Protein AF-A0A971BJY3-F1 (afdb_monomer)

Radius of gyration: 17.42 Å; Cα contacts (8 Å, |Δi|>4): 198; chains: 1; bounding box: 42×52×44 Å

Sequence (111 aa):
MKTTEKIAENLKQLIVETPLGQLIAEITSDPLYPGIYVVLRRQDGIEINLSVTECTAVAPDGTGGHALDKNETPEISGYEVSQFTYGDTSNEDWTNKHTWSQNDIWREVWL

Structure (mmCIF, N/CA/C/O backbone):
data_AF-A0A971BJY3-F1
#
_entry.id   AF-A0A971BJY3-F1
#
loop_
_atom_site.group_PDB
_atom_site.id
_atom_site.type_symbol
_atom_site.label_atom_id
_atom_site.label_alt_id
_atom_site.label_comp_id
_atom_site.label_asym_id
_atom_site.label_entity_id
_atom_site.label_seq_id
_atom_site.pdbx_PDB_ins_code
_atom_site.Cartn_x
_atom_site.Cartn_y
_atom_site.Cartn_z
_atom_site.occupancy
_atom_site.B_iso_or_equiv
_atom_site.auth_seq_id
_atom_site.auth_comp_id
_atom_site.auth_asym_id
_atom_site.auth_atom_id
_atom_site.pdbx_PDB_model_num
ATOM 1 N N . MET A 1 1 ? 1.207 -36.907 15.748 1.00 36.22 1 MET A N 1
ATOM 2 C CA . MET A 1 1 ? 0.267 -35.777 15.888 1.00 36.22 1 MET A CA 1
ATOM 3 C C . MET A 1 1 ? 0.663 -34.740 14.841 1.00 36.22 1 MET A C 1
ATOM 5 O O . MET A 1 1 ? 1.660 -34.061 15.031 1.00 36.22 1 MET A O 1
ATOM 9 N N . LYS A 1 2 ? 0.020 -34.749 13.666 1.00 42.53 2 LYS A N 1
ATOM 10 C CA . LYS A 1 2 ? 0.274 -33.786 12.582 1.00 42.53 2 LYS A CA 1
ATOM 11 C C . LYS A 1 2 ? -0.900 -32.819 12.575 1.00 42.53 2 LYS A C 1
ATOM 13 O O . LYS A 1 2 ? -1.927 -33.125 11.983 1.00 42.53 2 LYS A O 1
ATOM 18 N N . THR A 1 3 ? -0.739 -31.699 13.263 1.00 42.31 3 THR A N 1
ATOM 19 C CA . THR A 1 3 ? -1.714 -30.614 13.225 1.00 42.31 3 THR A CA 1
ATOM 20 C C . THR A 1 3 ? -0.943 -29.325 13.028 1.00 42.31 3 THR A C 1
ATOM 22 O O . THR A 1 3 ? -0.464 -28.710 13.974 1.00 42.31 3 THR A O 1
ATOM 25 N N . THR A 1 4 ? -0.773 -28.943 11.773 1.00 44.38 4 THR A N 1
ATOM 26 C CA . THR A 1 4 ? -0.697 -27.529 11.425 1.00 44.38 4 THR A CA 1
ATOM 27 C C . THR A 1 4 ? -1.430 -27.426 10.110 1.00 44.38 4 THR A C 1
ATOM 29 O O . THR A 1 4 ? -0.993 -27.920 9.072 1.00 44.38 4 THR A O 1
ATOM 32 N N . GLU A 1 5 ? -2.665 -26.979 10.260 1.00 42.44 5 GLU A N 1
ATOM 33 C CA . GLU A 1 5 ? -3.656 -26.840 9.222 1.00 42.44 5 GLU A CA 1
ATOM 34 C C . GLU A 1 5 ? -3.094 -26.003 8.077 1.00 42.44 5 GLU A C 1
ATOM 36 O O . GLU A 1 5 ? -2.396 -25.013 8.278 1.00 42.44 5 GLU A O 1
ATOM 41 N N . LYS A 1 6 ? -3.403 -26.472 6.873 1.00 41.97 6 LYS A N 1
ATOM 42 C CA . LYS A 1 6 ? -3.418 -25.762 5.600 1.00 41.97 6 LYS A CA 1
ATOM 43 C C . LYS A 1 6 ? -3.480 -24.233 5.798 1.00 41.97 6 LYS A C 1
ATOM 45 O O . LYS A 1 6 ? 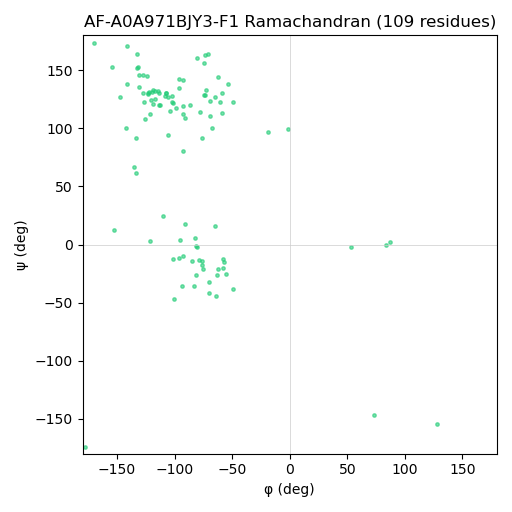-4.562 -23.692 6.014 1.00 41.97 6 LYS A O 1
ATOM 50 N N . ILE A 1 7 ? -2.333 -23.547 5.751 1.00 42.72 7 ILE A N 1
ATOM 51 C CA . ILE A 1 7 ? -2.282 -22.081 5.822 1.00 42.72 7 ILE A CA 1
ATOM 52 C C . ILE A 1 7 ? -2.927 -21.563 4.533 1.00 42.72 7 ILE A C 1
ATOM 54 O O . ILE A 1 7 ? -2.354 -21.649 3.454 1.00 42.72 7 ILE A O 1
ATOM 58 N N . ALA A 1 8 ? -4.188 -21.165 4.692 1.00 40.75 8 ALA A N 1
ATOM 59 C CA . ALA A 1 8 ? -5.103 -20.496 3.779 1.00 40.75 8 ALA A CA 1
ATOM 60 C C . ALA A 1 8 ? -4.555 -20.138 2.385 1.00 40.75 8 ALA A C 1
ATOM 62 O O . ALA A 1 8 ? -4.000 -19.065 2.173 1.00 40.75 8 ALA A O 1
ATOM 63 N N . GLU A 1 9 ? -4.874 -20.970 1.394 1.00 44.84 9 GLU A N 1
ATOM 64 C CA . GLU A 1 9 ? -4.681 -20.699 -0.041 1.00 44.84 9 GLU A CA 1
ATOM 65 C C . GLU A 1 9 ? -5.540 -19.523 -0.581 1.00 44.84 9 GLU A C 1
ATOM 67 O O . GLU A 1 9 ? -5.711 -19.418 -1.786 1.00 44.84 9 GLU A O 1
ATOM 72 N N . ASN A 1 10 ? -6.114 -18.643 0.258 1.00 50.44 10 ASN A N 1
ATOM 73 C CA . ASN A 1 10 ? -7.085 -17.619 -0.177 1.00 50.44 10 ASN A CA 1
ATOM 74 C C . ASN A 1 10 ? -7.155 -16.329 0.673 1.00 50.44 10 ASN A C 1
ATOM 76 O O . ASN A 1 10 ? -8.104 -15.559 0.505 1.00 50.44 10 ASN A O 1
ATOM 80 N N . LEU A 1 11 ? -6.220 -16.048 1.591 1.00 54.62 11 LEU A N 1
ATOM 81 C CA . LEU A 1 11 ? -6.307 -14.798 2.364 1.00 54.62 11 LEU A CA 1
ATOM 82 C C . LEU A 1 11 ? -5.861 -13.596 1.507 1.00 54.62 11 LEU A C 1
ATOM 84 O O . LEU A 1 11 ? -4.686 -13.254 1.458 1.00 54.62 11 LEU A O 1
ATOM 88 N N . LYS A 1 12 ? -6.819 -12.954 0.825 1.00 79.31 12 LYS A N 1
ATOM 89 C CA . LYS A 1 12 ? -6.628 -11.641 0.178 1.00 79.31 12 LYS A CA 1
ATOM 90 C C . LYS A 1 12 ? -6.636 -10.487 1.183 1.00 79.31 12 LYS A C 1
ATOM 92 O O . LYS A 1 12 ? -6.179 -9.400 0.862 1.00 79.31 12 LYS A O 1
ATOM 97 N N . GLN A 1 13 ? -7.151 -10.722 2.389 1.00 86.50 13 GLN A N 1
ATOM 98 C CA . GLN A 1 13 ? -7.301 -9.713 3.431 1.00 86.50 13 GLN A CA 1
ATOM 99 C C . GLN A 1 13 ? -6.986 -10.297 4.811 1.00 86.50 13 GLN A C 1
ATOM 101 O O . GLN A 1 13 ? -7.428 -11.399 5.134 1.00 86.50 13 GLN A O 1
ATOM 106 N N . LEU A 1 14 ? -6.273 -9.530 5.633 1.00 90.50 14 LEU A N 1
ATOM 107 C CA . LEU A 1 14 ? -6.112 -9.723 7.071 1.00 90.50 14 LEU A CA 1
ATOM 108 C C . LEU A 1 14 ? -6.961 -8.674 7.793 1.00 90.50 14 LEU A C 1
ATOM 110 O O . LEU A 1 14 ? -6.814 -7.485 7.527 1.00 90.50 14 LEU A O 1
ATOM 114 N N . ILE A 1 15 ? -7.824 -9.103 8.713 1.00 93.06 15 ILE A N 1
ATOM 115 C CA . ILE A 1 15 ? -8.723 -8.216 9.462 1.00 93.06 15 ILE A CA 1
ATOM 116 C C . ILE A 1 15 ? -8.468 -8.391 10.957 1.00 93.06 15 ILE A C 1
ATOM 118 O O . ILE A 1 15 ? -8.436 -9.516 11.459 1.00 93.06 15 ILE A O 1
ATOM 122 N N . VAL A 1 16 ? -8.308 -7.275 11.666 1.00 93.88 16 VAL A N 1
ATOM 123 C CA . VAL A 1 16 ? -8.126 -7.214 13.118 1.00 93.88 16 VAL A CA 1
ATOM 124 C C . VAL A 1 16 ? -9.165 -6.267 13.711 1.00 93.88 16 VAL A C 1
ATOM 126 O O . VAL A 1 16 ? -9.228 -5.093 13.355 1.00 93.88 16 VAL A O 1
ATOM 129 N N . GLU A 1 17 ? -9.972 -6.770 14.642 1.00 94.62 17 GLU A N 1
ATOM 130 C CA . GLU A 1 17 ? -10.918 -5.947 15.398 1.00 94.62 17 GLU A CA 1
ATOM 131 C C . GLU A 1 17 ? -10.178 -5.077 16.419 1.00 94.62 17 GLU A C 1
ATOM 133 O O . GLU A 1 17 ? -9.327 -5.552 17.175 1.00 94.62 17 GLU A O 1
ATOM 138 N N . THR A 1 18 ? -10.525 -3.795 16.468 1.00 91.00 18 THR A N 1
ATOM 139 C CA . THR A 1 18 ? -9.958 -2.817 17.399 1.00 91.00 18 THR A CA 1
ATOM 140 C C . THR A 1 18 ? -11.078 -2.006 18.056 1.00 91.00 18 THR A C 1
ATOM 142 O O . THR A 1 18 ? -12.190 -1.938 17.527 1.00 91.00 18 THR A O 1
ATOM 145 N N . PRO A 1 19 ? -10.810 -1.300 19.169 1.00 90.75 19 PRO A N 1
ATOM 146 C CA . PRO A 1 19 ? -11.785 -0.374 19.748 1.00 90.75 19 PRO A CA 1
ATOM 147 C C . PRO A 1 19 ? -12.254 0.744 18.797 1.00 90.75 19 PRO A C 1
ATOM 149 O O . PRO A 1 19 ? -13.303 1.332 19.037 1.00 90.75 19 PRO A O 1
ATOM 152 N N . LEU A 1 20 ? -11.498 1.043 17.733 1.00 85.25 20 LEU A N 1
ATOM 153 C CA . LEU A 1 20 ? -11.827 2.078 16.745 1.00 85.25 20 LEU A CA 1
ATOM 154 C C . LEU A 1 20 ? -12.612 1.536 15.535 1.00 85.25 20 LEU A C 1
ATOM 156 O O . LEU A 1 20 ? -13.107 2.325 14.732 1.00 85.25 20 LEU A O 1
ATOM 160 N N . GLY A 1 21 ? -12.738 0.211 15.404 1.00 91.56 21 GLY A N 1
ATOM 161 C CA . GLY A 1 21 ? -13.295 -0.472 14.236 1.00 91.56 21 GLY A CA 1
ATOM 162 C C . GLY A 1 21 ? -12.363 -1.566 13.711 1.00 91.56 21 GLY A C 1
ATOM 163 O O . GLY A 1 21 ? -11.538 -2.096 14.456 1.00 91.56 21 GLY A O 1
ATOM 164 N N . GLN A 1 22 ? -12.471 -1.895 12.428 1.00 94.38 22 GLN A N 1
ATOM 165 C CA . GLN A 1 22 ? -11.699 -2.955 11.781 1.00 94.38 22 GLN A CA 1
ATOM 166 C C . GLN A 1 22 ? -10.426 -2.387 11.156 1.00 94.38 22 GLN A C 1
ATOM 168 O O . GLN A 1 22 ? -10.497 -1.550 10.257 1.00 94.38 22 GLN A O 1
ATOM 173 N N . LEU A 1 23 ? -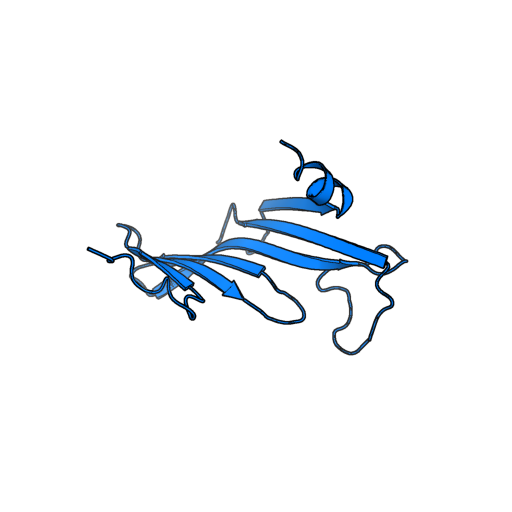9.263 -2.859 11.600 1.00 93.81 23 LEU A N 1
ATOM 174 C CA . LEU A 1 23 ? -7.999 -2.644 10.902 1.00 93.81 23 LEU A CA 1
ATOM 175 C C . LEU A 1 23 ? -7.833 -3.745 9.853 1.00 93.81 23 LEU A C 1
ATOM 177 O O . LEU A 1 23 ? -7.820 -4.928 10.190 1.00 93.81 23 LEU A O 1
ATOM 181 N N . ILE A 1 24 ? -7.723 -3.357 8.589 1.00 93.50 24 ILE A N 1
ATOM 182 C CA . ILE A 1 24 ? -7.729 -4.267 7.446 1.00 93.50 24 ILE A CA 1
ATOM 183 C C . ILE A 1 24 ? -6.437 -4.058 6.659 1.00 93.50 24 ILE A C 1
ATOM 185 O O . ILE A 1 24 ? -6.098 -2.927 6.325 1.00 93.50 24 ILE A O 1
ATOM 189 N N . ALA A 1 25 ? -5.730 -5.143 6.354 1.00 92.62 25 ALA A N 1
ATOM 190 C CA . ALA A 1 25 ? -4.662 -5.166 5.363 1.00 92.62 25 ALA A CA 1
ATOM 191 C C . ALA A 1 25 ? -5.108 -6.025 4.175 1.00 92.62 25 ALA A C 1
ATOM 193 O O . ALA A 1 25 ? -5.394 -7.209 4.346 1.00 92.62 25 ALA A O 1
ATOM 194 N N . GLU A 1 26 ? -5.178 -5.443 2.986 1.00 89.31 26 GLU A N 1
ATOM 195 C CA . GLU A 1 26 ? -5.628 -6.091 1.756 1.00 89.31 26 GLU A CA 1
ATOM 196 C C . GLU A 1 26 ? -4.491 -6.199 0.749 1.00 89.31 26 GLU A C 1
ATOM 198 O O . GLU A 1 26 ? -3.802 -5.219 0.485 1.00 89.31 26 GLU A O 1
ATOM 203 N N . ILE A 1 27 ? -4.321 -7.383 0.166 1.00 88.31 27 ILE A N 1
ATOM 204 C CA . ILE A 1 27 ? -3.387 -7.636 -0.926 1.00 88.31 27 ILE A CA 1
ATOM 205 C C . ILE A 1 27 ? -4.174 -7.601 -2.232 1.00 88.31 27 ILE A C 1
ATOM 207 O O . ILE A 1 27 ? -5.034 -8.454 -2.475 1.00 88.31 27 ILE A O 1
ATOM 211 N N . THR A 1 28 ? -3.832 -6.661 -3.107 1.00 80.06 28 THR A N 1
ATOM 212 C CA . THR A 1 28 ? -4.311 -6.663 -4.485 1.00 80.06 28 THR A CA 1
ATOM 213 C C . THR A 1 28 ? -3.279 -7.297 -5.409 1.00 80.06 28 THR A C 1
ATOM 215 O O . THR A 1 28 ? -2.068 -7.133 -5.268 1.00 80.06 28 THR A O 1
ATOM 218 N N . SER A 1 29 ? -3.797 -8.037 -6.381 1.00 72.69 29 SER A N 1
ATOM 219 C CA . SER A 1 29 ? -3.039 -8.586 -7.509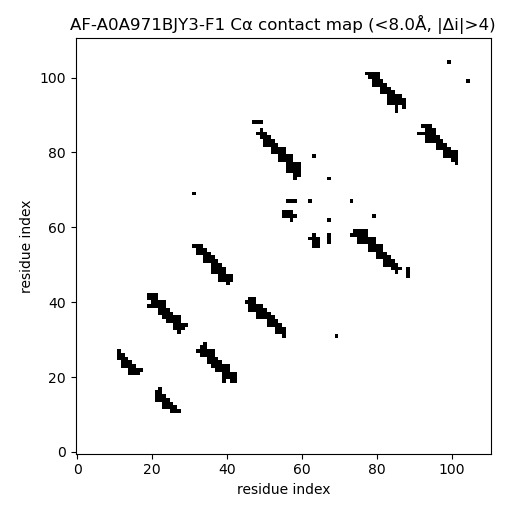 1.00 72.69 29 SER A CA 1
ATOM 220 C C . SER A 1 29 ? -3.428 -7.880 -8.806 1.00 72.69 29 SER A C 1
ATOM 222 O O . SER A 1 29 ? -3.324 -8.472 -9.879 1.00 72.69 29 SER A O 1
ATOM 224 N N . ASP A 1 30 ? -3.923 -6.640 -8.699 1.00 71.56 30 ASP A N 1
ATOM 225 C CA . ASP A 1 30 ? -4.159 -5.786 -9.856 1.00 71.56 30 ASP A CA 1
ATOM 226 C C . ASP A 1 30 ? -2.886 -5.781 -10.722 1.00 71.56 30 ASP A C 1
ATOM 228 O O . ASP A 1 30 ? -1.808 -5.495 -10.203 1.00 71.56 30 ASP A O 1
ATOM 232 N N . PRO A 1 31 ? -2.959 -6.162 -12.007 1.00 63.31 31 PRO A N 1
ATOM 233 C CA . PRO A 1 31 ? -1.772 -6.246 -12.854 1.00 63.31 31 PRO A CA 1
ATOM 234 C C . PRO A 1 31 ? -1.048 -4.909 -13.056 1.00 63.31 31 PRO A C 1
ATOM 236 O O . PRO A 1 31 ? 0.120 -4.914 -13.437 1.00 63.31 31 PRO A O 1
ATOM 239 N N .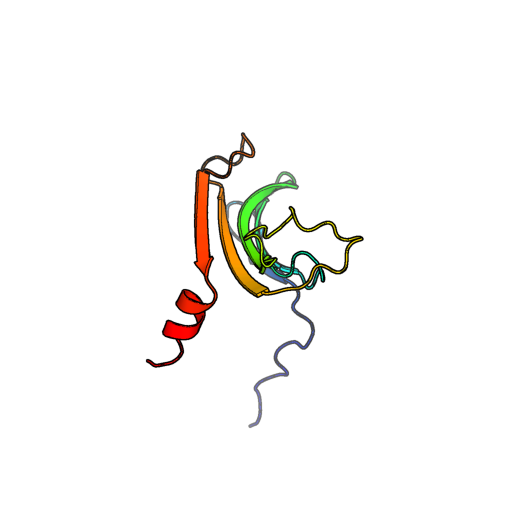 LEU A 1 32 ? -1.738 -3.785 -12.842 1.00 60.53 32 LEU A N 1
ATOM 240 C CA . LEU A 1 32 ? -1.207 -2.431 -12.977 1.00 60.53 32 LEU A CA 1
ATOM 241 C C . LEU A 1 32 ? -0.698 -1.892 -11.637 1.00 60.53 32 LEU A C 1
ATOM 243 O O . LEU A 1 32 ? 0.317 -1.199 -11.615 1.00 60.53 32 LEU A O 1
ATOM 247 N N . TYR A 1 33 ? -1.376 -2.236 -10.537 1.00 67.50 33 TYR A N 1
ATOM 248 C CA . TYR A 1 33 ? -1.049 -1.762 -9.186 1.00 67.50 33 TYR A CA 1
ATOM 249 C C . TYR A 1 33 ? -1.045 -2.904 -8.165 1.00 67.50 33 TYR A C 1
ATOM 251 O O . TYR A 1 33 ? -1.849 -2.901 -7.231 1.00 67.50 33 TYR A O 1
ATOM 259 N N . PRO A 1 34 ? -0.172 -3.915 -8.316 1.00 81.38 34 PRO A N 1
ATOM 260 C CA . PRO A 1 34 ? -0.054 -4.951 -7.305 1.00 81.38 34 PRO A CA 1
ATOM 261 C C . PRO A 1 34 ? 0.473 -4.309 -6.021 1.00 81.38 34 PRO A C 1
ATOM 263 O O . PRO A 1 34 ? 1.493 -3.614 -6.027 1.00 81.38 34 PRO A O 1
ATOM 266 N N . GLY A 1 35 ? -0.225 -4.527 -4.912 1.00 86.56 35 GLY A N 1
ATOM 267 C CA . GLY A 1 35 ? 0.038 -3.754 -3.711 1.00 86.56 35 GLY A CA 1
ATOM 268 C C . GLY A 1 35 ? -0.661 -4.260 -2.464 1.00 86.56 35 GLY A C 1
ATO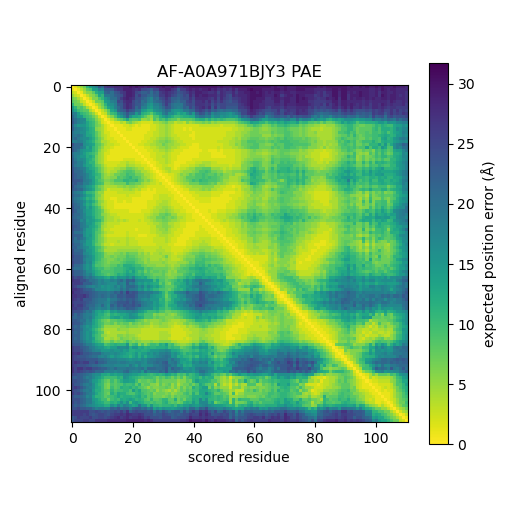M 269 O O . GLY A 1 35 ? -1.470 -5.189 -2.499 1.00 86.56 35 GLY A O 1
ATOM 270 N N . ILE A 1 36 ? -0.312 -3.636 -1.345 1.00 89.69 36 ILE A N 1
ATOM 271 C CA . ILE A 1 36 ? -0.913 -3.868 -0.038 1.00 89.69 36 ILE A CA 1
ATOM 272 C C . ILE A 1 36 ? -1.511 -2.557 0.455 1.00 89.69 36 ILE A C 1
ATOM 274 O O . ILE A 1 36 ? -0.803 -1.559 0.584 1.00 89.69 36 ILE A O 1
ATOM 278 N N . TYR A 1 37 ? -2.798 -2.580 0.773 1.00 88.06 37 TYR A N 1
ATOM 279 C CA . TYR A 1 37 ? -3.542 -1.450 1.313 1.00 88.06 37 TYR A CA 1
ATOM 280 C C . TYR A 1 37 ? -3.835 -1.717 2.780 1.00 88.06 37 TYR A C 1
ATOM 282 O O . TYR A 1 37 ? -4.322 -2.787 3.133 1.00 88.06 37 TYR A O 1
ATOM 290 N N . VAL A 1 38 ? -3.549 -0.748 3.640 1.00 91.88 38 VAL A N 1
ATOM 291 C CA . VAL A 1 38 ? -3.901 -0.793 5.058 1.00 91.88 38 VAL A CA 1
ATOM 292 C C . VAL A 1 38 ? -4.936 0.287 5.318 1.00 91.88 38 VAL A C 1
ATOM 294 O O . VAL A 1 38 ? -4.669 1.473 5.109 1.00 91.88 38 VAL A O 1
ATOM 297 N N . VAL A 1 39 ? -6.110 -0.124 5.785 1.00 91.38 39 VAL A N 1
ATOM 298 C CA . VAL A 1 39 ? -7.256 0.755 6.030 1.00 91.38 39 VAL A CA 1
ATOM 299 C C . VAL A 1 39 ? -7.838 0.518 7.421 1.00 91.38 39 VAL A C 1
ATOM 301 O O . VAL A 1 39 ? -7.847 -0.604 7.927 1.00 91.38 39 VAL A O 1
ATOM 304 N N . LEU A 1 40 ? -8.344 1.577 8.048 1.00 91.06 40 LEU A N 1
ATOM 305 C CA . LEU A 1 40 ? -9.193 1.489 9.233 1.00 91.06 40 LEU A CA 1
ATOM 306 C 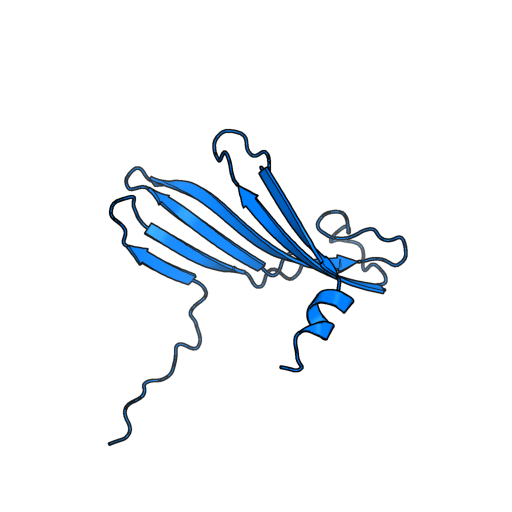C . LEU A 1 40 ? -10.640 1.744 8.813 1.00 91.06 40 LEU A C 1
ATOM 308 O O . LEU A 1 40 ? -10.985 2.859 8.427 1.00 91.06 40 LEU A O 1
ATOM 312 N N . ARG A 1 41 ? -11.501 0.735 8.936 1.00 92.31 41 ARG A N 1
ATOM 313 C CA . ARG A 1 41 ? -12.950 0.899 8.807 1.00 92.31 41 ARG A CA 1
ATOM 314 C C . ARG A 1 41 ? -13.554 1.136 10.183 1.00 92.31 41 ARG A C 1
ATOM 316 O O . ARG A 1 41 ? -13.578 0.241 11.025 1.00 92.31 41 ARG A O 1
ATOM 323 N N . ARG A 1 42 ? -14.059 2.340 10.415 1.00 91.00 42 ARG A N 1
ATOM 324 C CA . ARG A 1 42 ? -14.721 2.726 11.663 1.00 91.00 42 ARG A CA 1
ATOM 325 C C . ARG A 1 42 ? -16.088 2.060 11.812 1.00 91.00 42 ARG A C 1
ATOM 327 O O . ARG A 1 42 ? -16.692 1.594 10.850 1.00 91.00 42 ARG A O 1
ATOM 334 N N . GLN A 1 43 ? -16.615 2.081 13.034 1.00 86.06 43 GLN A N 1
ATOM 335 C CA . GLN A 1 43 ? -17.946 1.541 13.351 1.00 86.06 43 GLN A CA 1
ATOM 336 C C . GLN A 1 43 ? -19.097 2.263 12.632 1.00 86.06 43 GLN A C 1
ATOM 338 O O . GLN A 1 43 ? -20.143 1.665 12.403 1.00 86.06 43 GLN A O 1
ATOM 343 N N . ASP A 1 44 ? -18.911 3.531 12.263 1.00 86.25 44 ASP A N 1
ATOM 344 C CA . ASP A 1 44 ? -19.871 4.311 11.474 1.00 86.25 44 ASP A CA 1
ATOM 345 C C . ASP A 1 44 ? -19.769 4.054 9.960 1.00 86.25 44 ASP A C 1
ATOM 347 O O . ASP A 1 44 ? -20.458 4.703 9.176 1.00 86.25 44 ASP A O 1
ATOM 351 N N . GLY A 1 45 ? -18.935 3.093 9.548 1.00 84.19 45 GLY A N 1
ATOM 352 C CA . GLY A 1 45 ? -18.767 2.681 8.158 1.00 84.19 45 GLY A CA 1
ATOM 353 C C . GLY A 1 45 ? -17.793 3.542 7.356 1.00 84.19 45 GLY A C 1
ATOM 354 O O . GLY A 1 45 ? -17.572 3.243 6.186 1.00 84.19 45 GLY A O 1
ATOM 355 N N . ILE A 1 46 ? -17.192 4.576 7.956 1.00 86.00 46 ILE A N 1
ATOM 356 C CA . ILE A 1 46 ? -16.177 5.397 7.288 1.00 86.00 46 ILE A CA 1
ATOM 357 C C . ILE A 1 46 ? -14.869 4.609 7.182 1.00 86.00 46 ILE A C 1
ATOM 359 O O . ILE A 1 46 ? -14.352 4.110 8.185 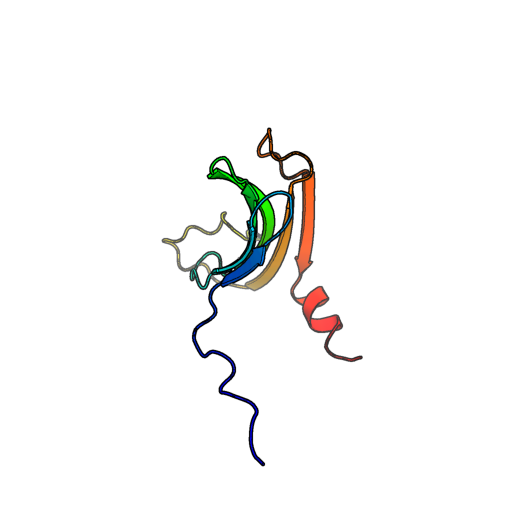1.00 86.00 46 ILE A O 1
ATOM 363 N N . GLU A 1 47 ? -14.315 4.543 5.974 1.00 88.81 47 GLU A N 1
ATOM 364 C CA . GLU A 1 47 ? -12.994 3.977 5.709 1.00 88.81 47 GLU A CA 1
ATOM 365 C C . GLU A 1 47 ? -11.931 5.069 5.669 1.00 88.81 47 GLU A C 1
ATOM 367 O O . GLU A 1 47 ? -12.113 6.133 5.080 1.00 88.81 47 GLU A O 1
ATOM 372 N N . ILE A 1 48 ? -10.819 4.790 6.336 1.00 85.50 48 ILE A N 1
ATOM 373 C CA . ILE A 1 48 ? -9.673 5.675 6.455 1.00 85.50 48 ILE A CA 1
ATOM 374 C C . ILE A 1 48 ? -8.468 4.933 5.885 1.00 85.50 48 ILE A C 1
ATOM 376 O O . ILE A 1 48 ? -8.008 3.954 6.477 1.00 85.50 48 ILE A O 1
ATOM 380 N N . ASN A 1 49 ? -7.941 5.409 4.759 1.00 86.19 49 ASN A N 1
ATOM 381 C CA . ASN A 1 49 ? -6.699 4.885 4.197 1.00 86.19 49 ASN A CA 1
ATOM 382 C C . ASN A 1 49 ? -5.531 5.274 5.104 1.00 86.19 49 ASN A C 1
ATOM 384 O O . ASN A 1 49 ? -5.335 6.451 5.383 1.00 86.19 49 ASN A O 1
ATOM 388 N N . L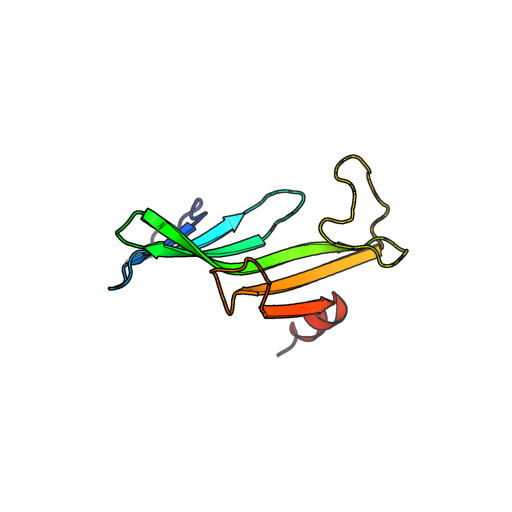EU A 1 50 ? -4.767 4.295 5.588 1.00 86.00 50 LEU A N 1
ATOM 389 C CA . LEU A 1 50 ? -3.618 4.534 6.467 1.00 86.00 50 LEU A CA 1
ATOM 390 C C . LEU A 1 50 ? -2.313 4.469 5.681 1.00 86.00 50 LEU A C 1
ATOM 392 O O . LEU A 1 50 ? -1.465 5.357 5.786 1.00 86.00 50 LEU A O 1
ATOM 396 N N . SER A 1 51 ? -2.169 3.432 4.858 1.00 88.44 51 SER A N 1
ATOM 397 C CA . SER A 1 51 ? -1.024 3.296 3.969 1.00 88.44 51 SER A CA 1
ATOM 398 C C . SER A 1 51 ? -1.342 2.457 2.748 1.00 88.44 51 SER A C 1
ATOM 400 O O . SER A 1 51 ? -2.143 1.528 2.824 1.00 88.44 51 SER A O 1
ATOM 402 N N . VAL A 1 52 ? -0.623 2.713 1.666 1.00 87.62 52 VAL A N 1
ATOM 403 C CA . VAL A 1 52 ? -0.576 1.829 0.505 1.00 87.62 52 VAL A CA 1
ATOM 404 C C . VAL A 1 52 ? 0.878 1.590 0.117 1.00 87.62 52 VAL A C 1
ATOM 406 O O . VAL A 1 52 ? 1.675 2.524 0.102 1.00 87.62 52 VAL A O 1
ATOM 409 N N . THR A 1 53 ? 1.224 0.339 -0.171 1.00 88.25 53 THR A N 1
ATOM 410 C CA . THR A 1 53 ? 2.515 -0.041 -0.747 1.00 88.25 53 THR A CA 1
ATOM 411 C C . THR A 1 53 ? 2.274 -0.705 -2.091 1.00 88.25 53 THR A C 1
ATOM 413 O O . THR A 1 53 ? 1.602 -1.731 -2.137 1.00 88.25 53 THR A O 1
ATOM 416 N N . GLU A 1 54 ? 2.832 -0.158 -3.166 1.00 86.44 54 GLU A N 1
ATOM 417 C CA . GLU A 1 54 ? 2.617 -0.642 -4.535 1.00 86.44 54 GLU A CA 1
ATOM 418 C C . GLU A 1 54 ? 3.943 -0.967 -5.214 1.00 86.44 54 GLU A C 1
ATOM 420 O O . GLU A 1 54 ? 4.948 -0.283 -4.999 1.00 86.44 54 GLU A O 1
ATOM 425 N N . CYS A 1 55 ? 3.929 -1.997 -6.059 1.00 82.88 55 CYS A N 1
ATOM 426 C CA . CYS A 1 55 ? 5.029 -2.335 -6.952 1.00 82.88 55 CYS A CA 1
ATOM 427 C C . CYS A 1 55 ? 4.694 -1.835 -8.358 1.00 82.88 55 CYS A C 1
ATOM 429 O O . CYS A 1 55 ? 3.695 -2.250 -8.942 1.00 82.88 55 CYS A O 1
ATOM 431 N N . THR A 1 56 ? 5.539 -0.982 -8.927 1.00 79.62 56 THR A N 1
ATOM 432 C CA . THR A 1 56 ? 5.271 -0.340 -10.218 1.00 79.62 56 THR A CA 1
ATOM 433 C C . THR A 1 56 ? 6.423 -0.532 -11.193 1.00 79.62 56 THR A C 1
ATOM 435 O O . THR A 1 56 ? 7.588 -0.552 -10.794 1.00 79.62 56 THR A O 1
ATOM 438 N N . ALA A 1 57 ? 6.107 -0.655 -12.483 1.00 78.75 57 ALA A N 1
ATOM 439 C CA . ALA A 1 57 ? 7.109 -0.644 -13.544 1.00 78.75 57 ALA A CA 1
ATOM 440 C C . ALA A 1 57 ? 7.644 0.777 -13.790 1.00 78.75 57 ALA A C 1
ATOM 442 O O . ALA A 1 57 ? 6.963 1.766 -13.505 1.00 78.75 57 ALA A O 1
ATOM 443 N N . VAL A 1 58 ? 8.858 0.851 -14.337 1.00 80.06 58 VAL A N 1
ATOM 444 C CA . VAL A 1 58 ? 9.531 2.090 -14.742 1.00 80.06 58 VAL A CA 1
ATOM 445 C C . VAL A 1 58 ? 9.995 1.961 -16.191 1.00 80.06 58 VAL A C 1
ATOM 447 O O . VAL A 1 58 ? 10.632 0.966 -16.558 1.00 80.06 58 VAL A O 1
ATOM 450 N N . ALA A 1 59 ? 9.668 2.960 -17.006 1.00 82.25 59 ALA A N 1
ATOM 451 C CA . ALA A 1 59 ? 10.097 3.077 -18.395 1.00 82.25 59 ALA A CA 1
ATOM 452 C C . ALA A 1 59 ? 11.535 3.633 -18.509 1.00 82.25 59 ALA A C 1
ATOM 454 O O . ALA A 1 59 ? 12.017 4.287 -17.581 1.00 82.25 59 ALA A O 1
ATOM 455 N N . PRO A 1 60 ? 12.227 3.430 -19.652 1.00 83.19 60 PRO A N 1
ATOM 456 C CA . PRO A 1 60 ? 13.597 3.906 -19.874 1.00 83.19 60 PRO A CA 1
ATOM 457 C C . PRO A 1 60 ? 13.811 5.409 -19.679 1.00 83.19 60 PRO A C 1
ATOM 459 O O . PRO A 1 60 ? 14.929 5.836 -19.395 1.00 83.19 60 PRO A O 1
ATOM 462 N N . ASP A 1 61 ? 12.761 6.213 -19.848 1.00 82.06 61 ASP A N 1
ATOM 463 C CA . ASP A 1 61 ? 12.790 7.662 -19.643 1.00 82.06 61 ASP A CA 1
ATOM 464 C C . ASP A 1 61 ? 12.658 8.077 -18.162 1.00 82.06 61 ASP A C 1
ATOM 466 O O . ASP A 1 61 ? 12.733 9.264 -17.847 1.00 82.06 61 ASP A O 1
ATOM 470 N N . GLY A 1 62 ? 12.511 7.107 -17.253 1.00 75.44 62 GLY A N 1
ATOM 471 C CA . GLY A 1 62 ? 12.343 7.312 -15.816 1.00 75.44 62 GLY A CA 1
ATOM 472 C C . GLY A 1 62 ? 10.893 7.519 -15.376 1.00 75.44 62 GLY A C 1
ATOM 473 O O . GLY A 1 62 ? 10.652 7.731 -14.188 1.00 75.44 62 GLY A O 1
ATOM 474 N N . THR A 1 63 ? 9.921 7.453 -16.289 1.00 77.62 63 THR A N 1
ATOM 475 C CA . THR A 1 63 ? 8.499 7.530 -15.942 1.00 77.62 63 THR A CA 1
ATOM 476 C C . THR A 1 63 ? 8.053 6.218 -15.297 1.00 77.62 63 THR A C 1
ATOM 478 O O . THR A 1 63 ? 8.272 5.142 -15.850 1.00 77.62 63 THR A O 1
ATOM 481 N N . GLY A 1 64 ? 7.413 6.281 -14.128 1.00 72.50 64 GLY A N 1
ATOM 482 C CA . GLY A 1 64 ? 6.949 5.101 -13.394 1.00 72.50 64 GLY A CA 1
ATOM 483 C C . GLY A 1 64 ? 5.587 5.297 -12.731 1.00 72.50 64 GLY A C 1
ATOM 484 O O . GLY A 1 64 ? 5.046 6.404 -12.676 1.00 72.50 64 GLY A O 1
ATOM 485 N N . GLY A 1 65 ? 5.018 4.209 -12.214 1.00 67.75 65 GLY A N 1
ATOM 486 C CA . GLY A 1 65 ? 3.744 4.234 -11.486 1.00 67.75 65 GLY A CA 1
ATOM 487 C C . GLY A 1 65 ? 2.514 4.446 -12.369 1.00 67.75 65 GLY A C 1
ATOM 488 O O . GLY A 1 65 ? 2.479 4.006 -13.515 1.00 67.75 65 GLY A O 1
ATOM 489 N N . HIS A 1 66 ? 1.495 5.138 -11.839 1.00 60.94 66 HIS A N 1
ATOM 490 C CA . HIS A 1 66 ? 0.240 5.442 -12.551 1.00 60.94 66 HIS A CA 1
ATOM 491 C C . HIS A 1 66 ? 0.418 6.231 -13.860 1.00 60.94 66 HIS A C 1
ATOM 493 O O . HIS A 1 66 ? -0.536 6.355 -14.625 1.00 60.94 66 HIS A O 1
ATOM 499 N N . ALA A 1 67 ? 1.611 6.784 -14.100 1.00 58.53 67 ALA A N 1
ATOM 500 C CA . ALA A 1 67 ? 1.940 7.548 -15.296 1.00 58.53 67 ALA A CA 1
ATOM 501 C C . ALA A 1 67 ? 2.244 6.672 -16.525 1.00 58.53 67 ALA A C 1
ATOM 503 O O . ALA A 1 67 ? 2.271 7.196 -17.636 1.00 58.53 67 ALA A O 1
ATOM 504 N N . LEU A 1 68 ? 2.447 5.361 -16.352 1.00 63.47 68 LEU A N 1
ATOM 505 C CA . LEU A 1 68 ? 2.496 4.428 -17.476 1.00 63.47 68 LEU A CA 1
ATOM 506 C C . LEU A 1 68 ? 1.058 4.139 -17.930 1.00 63.47 68 LEU A C 1
ATOM 508 O O . LEU A 1 68 ? 0.268 3.572 -17.172 1.00 63.47 68 LEU A O 1
ATOM 512 N N . ASP A 1 69 ? 0.696 4.568 -19.144 1.00 61.28 69 ASP A N 1
ATOM 513 C CA . ASP A 1 69 ? -0.636 4.312 -19.700 1.00 61.28 69 ASP A CA 1
ATOM 514 C C . ASP A 1 69 ? -0.866 2.799 -19.801 1.00 61.28 69 ASP A C 1
ATOM 516 O O . ASP A 1 69 ? -0.141 2.077 -20.480 1.00 61.28 69 ASP A O 1
ATOM 520 N N . LYS A 1 70 ? -1.927 2.328 -19.144 1.00 55.09 70 LYS A N 1
ATOM 521 C CA . LYS A 1 70 ? -2.396 0.935 -19.146 1.00 55.09 70 LYS A CA 1
ATOM 522 C C . LYS A 1 70 ? -2.707 0.360 -20.534 1.00 55.09 70 LYS A C 1
ATOM 524 O O . LYS A 1 70 ? -2.911 -0.847 -20.651 1.00 55.09 70 LYS A O 1
ATOM 529 N N . ASN A 1 71 ? -2.838 1.207 -21.554 1.00 59.28 71 ASN A N 1
ATOM 530 C CA . ASN A 1 71 ? -3.093 0.796 -22.935 1.00 59.28 71 ASN A CA 1
ATOM 531 C C . ASN A 1 71 ? -1.819 0.716 -23.777 1.00 59.28 71 ASN A C 1
ATOM 533 O O . ASN A 1 71 ? -1.854 0.182 -24.887 1.00 59.28 71 ASN A O 1
ATOM 537 N N . GLU A 1 72 ? -0.710 1.237 -23.267 1.00 59.97 72 GLU A N 1
ATOM 538 C CA . GLU A 1 72 ? 0.591 1.081 -23.884 1.00 59.97 72 GLU A CA 1
ATOM 539 C C . GLU A 1 72 ? 1.258 -0.145 -23.254 1.00 59.97 72 GLU A C 1
ATOM 541 O O . GLU A 1 72 ? 1.101 -0.434 -22.070 1.00 59.97 72 GLU A O 1
ATOM 546 N N . THR A 1 73 ? 1.971 -0.933 -24.052 1.00 60.97 73 THR A N 1
ATOM 547 C CA . THR A 1 73 ? 2.942 -1.903 -23.536 1.00 60.97 73 THR A CA 1
ATOM 548 C C . THR A 1 73 ? 4.291 -1.194 -23.504 1.00 60.97 73 THR A C 1
ATOM 550 O O . THR A 1 73 ? 5.043 -1.334 -24.475 1.00 60.97 73 THR A O 1
ATOM 553 N N . PRO A 1 74 ? 4.585 -0.365 -22.483 1.00 67.19 74 PRO A N 1
ATOM 554 C CA . PRO A 1 74 ? 5.846 0.352 -22.432 1.00 67.19 74 PRO A CA 1
ATOM 555 C C . PRO A 1 74 ? 6.995 -0.651 -22.362 1.00 67.19 74 PRO A C 1
ATOM 557 O O . PRO A 1 74 ? 6.890 -1.700 -21.720 1.00 67.19 74 PRO A O 1
ATOM 560 N N . GLU A 1 75 ? 8.110 -0.332 -23.015 1.00 76.62 75 GLU A N 1
ATOM 561 C CA . GLU A 1 75 ? 9.368 -0.996 -22.688 1.00 76.62 75 GLU A CA 1
ATOM 562 C C . GLU A 1 75 ? 9.662 -0.741 -21.204 1.00 76.62 75 GLU A C 1
ATOM 564 O O . GLU A 1 75 ? 9.573 0.393 -20.736 1.00 76.62 75 GLU A O 1
ATOM 569 N N . ILE A 1 76 ? 9.968 -1.798 -20.450 1.00 78.75 76 ILE A N 1
ATOM 570 C CA . ILE A 1 76 ? 10.229 -1.717 -19.009 1.00 78.75 76 ILE A CA 1
ATOM 571 C C . ILE A 1 76 ? 11.738 -1.790 -18.799 1.00 78.75 76 ILE A C 1
ATOM 573 O O . ILE A 1 76 ? 12.374 -2.768 -19.194 1.00 78.75 76 ILE A O 1
ATOM 577 N N . SER A 1 77 ? 12.312 -0.777 -18.152 1.00 81.50 77 SER A N 1
ATOM 578 C CA . SER A 1 77 ? 13.732 -0.749 -17.784 1.00 81.50 77 SER A CA 1
ATOM 579 C C . SER A 1 77 ? 13.988 -1.092 -16.317 1.00 81.50 77 SER A C 1
ATOM 581 O O . SER A 1 77 ? 15.138 -1.321 -15.947 1.00 81.50 77 SER A O 1
ATOM 583 N N . GLY A 1 78 ? 12.949 -1.127 -15.478 1.00 81.06 78 GLY A N 1
ATOM 584 C CA . GLY A 1 78 ? 13.081 -1.476 -14.065 1.00 81.06 78 GLY A CA 1
ATOM 585 C C . GLY A 1 78 ? 11.760 -1.510 -13.302 1.00 81.06 78 GLY A C 1
ATOM 586 O O . GLY A 1 78 ? 10.680 -1.359 -13.878 1.00 81.06 78 GLY A O 1
ATOM 587 N N . TYR A 1 79 ? 11.875 -1.708 -11.990 1.00 80.81 79 TYR A N 1
ATOM 588 C CA . TYR A 1 79 ? 10.755 -1.719 -11.050 1.00 80.81 79 TYR A CA 1
ATOM 589 C C . TYR A 1 79 ? 11.057 -0.859 -9.823 1.00 80.81 79 TYR A C 1
ATOM 591 O O . TYR A 1 79 ? 12.205 -0.735 -9.392 1.00 80.81 79 TYR A O 1
ATOM 599 N N . GLU A 1 80 ? 10.008 -0.319 -9.222 1.00 82.94 80 GLU A N 1
ATOM 600 C CA . GLU A 1 80 ? 10.063 0.443 -7.979 1.00 82.94 80 GLU A CA 1
ATOM 601 C C . GLU A 1 80 ? 8.993 -0.049 -7.013 1.00 82.94 80 GLU A C 1
ATOM 603 O O . GLU A 1 80 ? 7.946 -0.552 -7.424 1.00 82.94 80 GLU A O 1
ATOM 608 N N . VAL A 1 81 ? 9.256 0.124 -5.719 1.00 85.38 81 VAL A N 1
ATOM 609 C CA . VAL A 1 81 ? 8.252 -0.047 -4.670 1.00 85.38 81 VAL A CA 1
ATOM 610 C C . VAL A 1 81 ? 8.064 1.291 -3.988 1.00 85.38 81 VAL A C 1
ATOM 612 O O . VAL A 1 81 ? 9.025 1.889 -3.506 1.00 85.38 81 VAL A O 1
ATOM 615 N N . SER A 1 82 ? 6.827 1.771 -3.941 1.00 84.94 82 SER A N 1
ATOM 616 C CA . SER A 1 82 ? 6.486 3.012 -3.250 1.00 84.94 82 SER A CA 1
ATOM 617 C C . SER A 1 82 ? 5.532 2.721 -2.108 1.00 84.94 82 SER A C 1
ATOM 619 O O . SER A 1 82 ? 4.534 2.034 -2.303 1.00 84.94 82 SER A O 1
ATOM 621 N N . GLN A 1 83 ? 5.828 3.265 -0.930 1.00 85.75 83 GLN A N 1
ATOM 622 C CA . GLN A 1 83 ? 4.897 3.322 0.186 1.00 85.75 83 GLN A CA 1
ATOM 623 C C . GLN A 1 83 ? 4.415 4.755 0.376 1.00 85.75 83 GLN A C 1
ATOM 625 O O . GLN A 1 83 ? 5.201 5.700 0.484 1.00 85.75 83 GLN A O 1
ATOM 630 N N . PHE A 1 84 ? 3.105 4.893 0.469 1.00 84.06 84 PHE A N 1
ATOM 631 C CA . PHE A 1 84 ? 2.419 6.132 0.763 1.00 84.06 84 PHE A CA 1
ATOM 632 C C . PHE A 1 84 ? 1.763 5.981 2.126 1.00 84.06 84 PHE A C 1
ATOM 634 O O . PHE A 1 84 ? 1.083 4.990 2.392 1.00 84.06 84 PHE A O 1
ATOM 641 N N . THR A 1 85 ? 1.982 6.958 2.998 1.00 82.12 85 THR A N 1
ATOM 642 C CA . THR A 1 85 ? 1.345 7.016 4.316 1.00 82.12 85 THR A CA 1
ATOM 643 C C . THR A 1 85 ? 0.522 8.289 4.422 1.00 82.12 85 THR A C 1
ATOM 645 O O . THR A 1 85 ? 0.990 9.384 4.090 1.00 82.12 85 THR A O 1
ATOM 648 N N . TYR A 1 86 ? -0.722 8.139 4.865 1.00 71.06 86 TYR A N 1
ATOM 649 C CA . TYR A 1 86 ? -1.638 9.256 5.037 1.00 71.06 86 TYR A CA 1
ATOM 650 C C . TYR A 1 86 ? -1.490 9.788 6.463 1.00 71.06 86 TYR A C 1
ATOM 652 O O . TYR A 1 86 ? -1.856 9.124 7.430 1.00 71.06 86 TYR A O 1
ATOM 660 N N . GLY A 1 87 ? -0.897 10.972 6.601 1.00 61.88 87 GLY A N 1
ATOM 661 C CA . GLY A 1 87 ? -0.740 11.658 7.885 1.00 61.88 87 GLY A CA 1
ATOM 662 C C . GLY A 1 87 ? -1.988 12.447 8.274 1.00 61.88 87 GLY A C 1
ATOM 663 O O . GLY A 1 87 ? -2.352 12.454 9.447 1.00 61.88 87 GLY A O 1
ATOM 664 N N . ASP A 1 88 ? -2.676 13.041 7.295 1.00 66.31 88 ASP A N 1
ATOM 665 C CA . ASP A 1 88 ? -4.018 13.604 7.449 1.00 66.31 88 ASP A CA 1
ATOM 666 C C . ASP A 1 88 ? -4.965 13.005 6.406 1.00 66.31 88 ASP A C 1
ATOM 668 O O . ASP A 1 88 ? -4.911 13.297 5.214 1.00 66.31 88 ASP A O 1
ATOM 672 N N . THR A 1 89 ? -5.856 12.146 6.878 1.00 60.28 89 THR A N 1
ATOM 673 C CA . THR A 1 89 ? -6.794 11.397 6.038 1.00 60.28 89 THR A CA 1
ATOM 674 C C . THR A 1 89 ? -8.014 12.217 5.627 1.00 60.28 89 THR A C 1
ATOM 676 O O . THR A 1 89 ? -8.846 11.725 4.872 1.00 60.28 89 THR A O 1
ATOM 679 N N . SER A 1 90 ? -8.120 13.470 6.088 1.00 62.59 90 SER A N 1
ATOM 680 C CA . SER A 1 90 ? -9.203 14.384 5.717 1.00 62.59 90 SER A CA 1
ATOM 681 C C . SER A 1 90 ? -8.961 15.157 4.415 1.00 62.59 90 SER A C 1
ATOM 683 O O . SER A 1 90 ? -9.916 15.710 3.876 1.00 62.59 90 SER A O 1
ATOM 685 N N . ASN A 1 91 ? -7.725 15.175 3.895 1.00 55.06 91 ASN A N 1
ATOM 686 C CA . ASN A 1 91 ? -7.335 16.037 2.771 1.00 55.06 91 ASN A CA 1
ATOM 687 C C . ASN A 1 91 ? -6.804 15.294 1.528 1.00 55.06 91 ASN A C 1
ATOM 689 O O . ASN A 1 91 ? -6.394 15.960 0.587 1.00 55.06 91 ASN A O 1
ATOM 693 N N . GLU A 1 92 ? -6.782 13.953 1.502 1.00 51.78 92 GLU A N 1
ATOM 694 C CA . GLU A 1 92 ? -6.189 13.112 0.427 1.00 51.78 92 GLU A CA 1
ATOM 695 C C . GLU A 1 92 ? -4.716 13.422 0.052 1.00 51.78 92 GLU A C 1
ATOM 697 O O . GLU A 1 92 ? -4.114 12.696 -0.740 1.00 51.78 92 GLU A O 1
ATOM 702 N N . ASP A 1 93 ? -4.092 14.426 0.670 1.00 53.41 93 ASP A N 1
ATOM 703 C CA . ASP A 1 93 ? -2.675 14.745 0.544 1.00 53.41 93 ASP A CA 1
ATOM 704 C C . ASP A 1 93 ? -1.839 13.655 1.230 1.00 53.41 93 ASP A C 1
ATOM 706 O O . ASP A 1 93 ? -1.815 13.510 2.459 1.00 53.41 93 ASP A O 1
ATOM 710 N N . TRP A 1 94 ? -1.125 12.866 0.424 1.00 63.59 94 TRP A N 1
ATOM 711 C CA . TRP A 1 94 ? -0.148 11.901 0.922 1.00 63.59 94 TRP A CA 1
ATOM 712 C C . TRP A 1 94 ? 0.907 12.659 1.730 1.00 63.59 94 TRP A C 1
ATOM 714 O O . TRP A 1 94 ? 1.658 13.484 1.219 1.00 63.59 94 TRP A O 1
ATOM 724 N N . THR A 1 95 ? 0.948 12.414 3.036 1.00 63.06 95 THR A N 1
ATOM 725 C CA . THR A 1 95 ? 1.758 13.241 3.937 1.00 63.06 95 THR A CA 1
ATOM 726 C C . THR A 1 95 ? 3.223 12.817 3.914 1.00 63.06 95 THR A C 1
ATOM 728 O O . THR A 1 95 ? 4.093 13.650 4.135 1.00 63.06 95 THR A O 1
ATOM 731 N N . ASN A 1 96 ? 3.513 11.547 3.594 1.00 69.00 96 ASN A N 1
ATOM 732 C CA . ASN A 1 96 ? 4.868 11.065 3.322 1.00 69.00 96 ASN A CA 1
ATOM 733 C C . ASN A 1 96 ? 4.849 9.945 2.266 1.00 69.00 96 ASN A C 1
ATOM 735 O O . ASN A 1 96 ? 4.141 8.945 2.43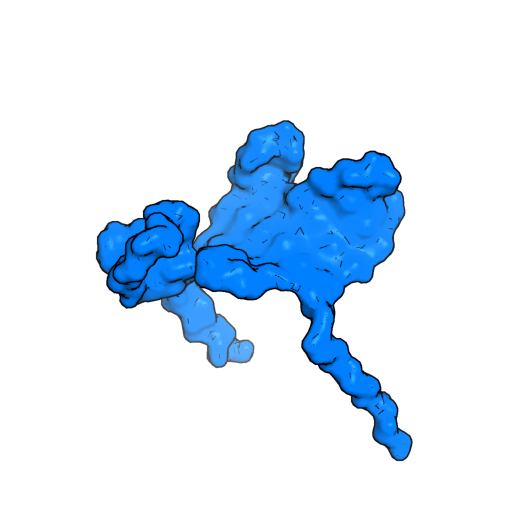1 1.00 69.00 96 ASN A O 1
ATOM 739 N N . LYS A 1 97 ? 5.657 10.105 1.210 1.00 79.56 97 LYS A N 1
ATOM 740 C CA . LYS A 1 97 ? 5.975 9.075 0.210 1.00 79.56 97 LYS A CA 1
ATOM 741 C C . LYS A 1 97 ? 7.416 8.625 0.418 1.00 79.56 97 LYS A C 1
ATOM 743 O O . LYS A 1 97 ? 8.321 9.457 0.416 1.00 79.56 97 LYS A O 1
ATOM 748 N N . HIS A 1 98 ? 7.626 7.323 0.543 1.00 79.81 98 HIS A N 1
ATOM 749 C CA . HIS A 1 98 ? 8.954 6.722 0.503 1.00 79.81 98 HIS A CA 1
ATOM 750 C C . HIS A 1 98 ? 9.025 5.749 -0.674 1.00 79.81 98 HIS A C 1
ATOM 752 O O . HIS A 1 98 ? 8.116 4.942 -0.861 1.00 79.81 98 HIS A O 1
ATOM 758 N N . THR A 1 99 ? 10.086 5.828 -1.474 1.00 79.62 99 THR A N 1
ATOM 759 C CA . THR A 1 99 ? 10.279 4.974 -2.653 1.00 79.62 99 THR A CA 1
ATOM 760 C C . THR A 1 99 ? 11.602 4.239 -2.533 1.00 79.62 99 THR A C 1
ATOM 762 O O . THR A 1 99 ? 12.638 4.853 -2.284 1.00 79.62 99 THR A O 1
ATOM 765 N N . TRP A 1 100 ? 11.555 2.926 -2.733 1.00 81.44 100 TRP A N 1
ATOM 766 C CA . TRP A 1 100 ? 12.726 2.078 -2.898 1.00 81.44 100 TRP A CA 1
ATOM 767 C C . TRP A 1 100 ? 12.894 1.756 -4.378 1.00 81.44 100 TRP A C 1
ATOM 769 O O . TRP A 1 100 ? 11.968 1.271 -5.035 1.00 81.44 100 TRP A O 1
ATOM 779 N N . SER A 1 101 ? 14.094 1.996 -4.896 1.00 80.06 101 SER A N 1
ATOM 780 C CA . SER A 1 101 ? 14.477 1.515 -6.217 1.00 80.06 101 SER A CA 1
ATOM 781 C C . SER A 1 101 ? 14.733 0.008 -6.184 1.00 80.06 101 SER A C 1
ATOM 783 O O . SER A 1 101 ? 15.004 -0.581 -5.135 1.00 80.06 101 SER A O 1
ATOM 785 N N . GLN A 1 102 ? 14.744 -0.627 -7.353 1.00 75.56 102 GLN A N 1
ATOM 786 C CA . GLN A 1 102 ? 15.156 -2.026 -7.500 1.00 75.56 102 GLN A CA 1
ATOM 787 C C . GLN A 1 102 ? 16.501 -2.343 -6.820 1.00 75.56 102 GLN A C 1
ATOM 789 O O . GLN A 1 102 ? 16.657 -3.399 -6.209 1.00 75.56 102 GLN A O 1
ATOM 794 N N . ASN A 1 103 ? 17.461 -1.415 -6.879 1.00 77.50 103 ASN A N 1
ATOM 795 C CA . ASN A 1 103 ? 18.768 -1.586 -6.246 1.00 77.50 103 ASN A CA 1
ATOM 796 C C . ASN A 1 103 ? 18.697 -1.544 -4.714 1.00 77.50 103 ASN A C 1
ATOM 798 O O . ASN A 1 103 ? 19.493 -2.219 -4.062 1.00 77.50 103 ASN A O 1
ATOM 802 N N . ASP A 1 104 ? 17.769 -0.776 -4.142 1.00 75.94 104 ASP A N 1
ATOM 803 C CA . ASP A 1 104 ? 17.567 -0.716 -2.692 1.00 75.94 104 ASP A CA 1
ATOM 804 C C . ASP A 1 104 ? 16.964 -2.029 -2.184 1.00 75.94 104 ASP A C 1
ATOM 806 O O . ASP A 1 104 ? 17.439 -2.592 -1.202 1.00 75.94 104 ASP A O 1
ATOM 810 N N . ILE A 1 105 ? 15.992 -2.575 -2.921 1.00 72.56 105 ILE A N 1
ATOM 811 C CA . ILE A 1 105 ? 15.328 -3.846 -2.596 1.00 72.56 105 ILE A CA 1
ATOM 812 C C . ILE A 1 105 ? 16.324 -5.009 -2.661 1.00 72.56 105 ILE A C 1
ATOM 814 O O . ILE A 1 105 ? 16.363 -5.872 -1.787 1.00 72.56 105 ILE A O 1
ATOM 818 N N . TRP A 1 106 ? 17.154 -5.047 -3.705 1.00 70.62 106 TRP A N 1
ATOM 819 C CA . TRP A 1 106 ? 18.081 -6.159 -3.928 1.00 70.62 106 TRP A CA 1
ATOM 820 C C . TRP A 1 106 ? 19.312 -6.125 -3.018 1.00 70.62 106 TRP A C 1
ATOM 822 O O . TRP A 1 106 ? 20.008 -7.134 -2.900 1.00 70.62 106 TRP A O 1
ATOM 832 N N . ARG A 1 107 ? 19.579 -4.999 -2.347 1.00 56.84 107 ARG A N 1
ATOM 833 C CA . ARG A 1 107 ? 20.658 -4.896 -1.357 1.00 56.84 107 ARG A CA 1
ATOM 834 C C . ARG A 1 107 ? 20.333 -5.576 -0.026 1.00 56.84 107 ARG A C 1
ATOM 836 O O . ARG A 1 107 ? 21.274 -5.943 0.671 1.00 56.84 107 ARG A O 1
ATOM 843 N N . GLU A 1 108 ? 19.061 -5.803 0.307 1.00 50.44 108 GLU A N 1
ATOM 844 C CA . GLU A 1 108 ? 18.655 -6.342 1.619 1.00 50.44 108 GLU A CA 1
ATOM 845 C C . GLU A 1 108 ? 18.445 -7.871 1.672 1.00 50.44 108 GLU A C 1
ATOM 847 O O . GLU A 1 108 ? 18.108 -8.402 2.723 1.00 50.44 108 GLU A O 1
ATOM 852 N N . VAL A 1 109 ? 18.712 -8.629 0.598 1.00 46.66 109 VAL A N 1
ATOM 853 C CA . VAL A 1 109 ? 18.539 -10.108 0.586 1.00 46.66 109 VAL A CA 1
ATOM 854 C C . VAL A 1 109 ? 19.810 -10.877 1.013 1.00 46.66 109 VAL A C 1
ATOM 856 O O . VAL A 1 109 ? 19.932 -12.081 0.806 1.00 46.66 109 VAL A O 1
ATOM 859 N N . TRP A 1 110 ? 20.767 -10.213 1.665 1.00 44.00 110 TRP A N 1
ATOM 860 C CA . TRP A 1 110 ? 21.935 -10.873 2.261 1.00 44.00 110 TRP A CA 1
ATOM 861 C C . TRP A 1 110 ? 22.236 -10.348 3.663 1.00 44.00 110 TRP A C 1
ATOM 863 O O . TRP A 1 110 ? 23.285 -9.742 3.834 1.00 44.00 110 TRP A O 1
ATOM 873 N N . LEU A 1 111 ? 21.362 -10.585 4.646 1.00 37.88 111 LEU A N 1
ATOM 874 C CA . LEU A 1 111 ? 21.707 -10.696 6.075 1.00 37.88 111 LEU A CA 1
ATOM 875 C C . LEU A 1 111 ? 20.590 -11.418 6.845 1.00 37.88 111 LEU A C 1
ATOM 877 O O . LEU A 1 111 ? 19.412 -11.047 6.665 1.00 37.88 111 LEU A O 1
#

Nearest PDB structures (foldseek):
  7ui9-assembly1_a  TM=4.330E-01  e=7.048E-01  Saccharomyces cerevisiae S288C
  8chu-assembly1_A  TM=3.749E-01  e=2.963E+00  Homo sapiens
  3k44-assembly4_D  TM=3.629E-01  e=4.534E+00  Drosophila melanogaster

pLDDT: mean 73.78, std 15.98, range [36.22, 94.62]

Foldseek 3Di:
DDDDDDPDPDPQKDWDQDPQAIWIWGADPPVAWGWIWTWGQGPVRDIFTFKIKTKWFAAPVRDIHPRPPPPDPGDTPFIKIKMFGCPDRVPPPRPDIDIDGPVNVVVPPPD

Mean predicted aligned error: 11.03 Å

Solvent-accessible surface area (backbone atoms only — not comparable to full-atom values): 6618 Å² total; per-residue (Å²): 138,91,82,79,74,83,81,64,97,71,76,47,58,49,79,44,86,49,100,70,25,38,41,35,41,34,56,46,77,46,92,78,56,28,28,41,39,32,32,39,33,31,84,89,69,53,74,39,64,44,35,39,38,35,49,24,59,21,32,82,88,69,54,44,50,90,75,54,56,89,87,53,85,71,66,70,70,48,47,37,40,40,39,37,32,41,76,46,72,88,69,79,51,68,64,45,77,51,74,41,48,53,70,60,61,67,64,64,81,78,124

Secondary structure (DSSP, 8-state):
--------TT-SEEEEEETTEEEEEEEE--SS--EEEEEEEETTS-EEEEEEEEEEEE-TTS-BGGGS-TTS-PPP-EEEEEEEE-S-TTS---SEEEEEEHHHHHHTS--